Protein AF-A0A1E1WWW7-F1 (afdb_monomer_lite)

Sequence (86 aa):
GVKWRPTRFAGDSARRYACSLCGVISGTRIILPCMHALCETCTTGSDHDDAGRVCPLDQEIFQEEECGKVRLNIEKVNSLKAYCWN

Organism: NCBI:txid187763

Foldseek 3Di:
DDPDDDWAFPDPVVVLQAQPPPGDRDQKWKQFPVRGIHDPVVQVVQQDPPQGGADPPPRDHGDSVRIDMDGDDPVNVVPTHTDDPD

Radius of gyration: 14.28 Å; chains: 1; bounding box: 39×29×30 Å

InterPro domains:
  IPR001841 Zinc finger, RING-type [PS50089] (19-59)
  IPR013083 Zinc finger, RING/FYVE/PHD-type [G3DSA:3.30.40.10] (4-86)

pLDDT: mean 82.89, std 9.07, range [56.59, 93.06]

Secondary structure (DSSP, 8-state):
-----PPPBSSTHHHHTS-TTT----SEEEE-TTS-EEEHHHHHTTEETTTEEE-TTT--EE-STT-EEEEPPHHHHHT--B----

Structure (mmCIF, N/CA/C/O backbone):
data_AF-A0A1E1WWW7-F1
#
_entry.id   AF-A0A1E1WWW7-F1
#
loop_
_atom_site.group_PDB
_atom_site.id
_atom_site.type_symbol
_atom_site.label_atom_id
_atom_site.label_alt_id
_atom_site.label_comp_id
_atom_site.label_asym_id
_atom_site.label_entity_id
_atom_site.label_seq_id
_atom_site.pdbx_PDB_ins_code
_atom_site.Cartn_x
_atom_site.Cartn_y
_atom_site.Cartn_z
_atom_site.occupancy
_atom_site.B_iso_or_equiv
_atom_site.auth_seq_id
_atom_site.auth_comp_id
_atom_site.auth_asym_id
_atom_site.auth_atom_id
_atom_site.pdbx_PDB_model_num
ATOM 1 N N . GLY A 1 1 ? 1.919 -19.077 15.903 1.00 56.78 1 GLY A N 1
ATOM 2 C CA . GLY A 1 1 ? 1.482 -18.424 14.654 1.00 56.78 1 GLY A CA 1
ATOM 3 C C . GLY A 1 1 ? 0.525 -17.302 14.986 1.00 56.78 1 GLY A C 1
ATOM 4 O O . GLY A 1 1 ? -0.372 -17.517 15.794 1.00 56.78 1 GLY A O 1
ATOM 5 N N . VAL A 1 2 ? 0.733 -16.110 14.427 1.00 56.59 2 VAL A N 1
ATOM 6 C CA . VAL A 1 2 ? -0.155 -14.962 14.658 1.00 56.59 2 VAL A CA 1
ATOM 7 C C . VAL A 1 2 ? -1.490 -15.223 13.962 1.00 56.59 2 VAL A C 1
ATOM 9 O O . VAL A 1 2 ? -1.527 -15.444 12.754 1.00 56.59 2 VAL A O 1
ATOM 12 N N . LYS A 1 3 ? -2.591 -15.227 14.721 1.00 66.50 3 LYS A N 1
ATOM 13 C CA . LYS A 1 3 ? -3.946 -15.339 14.166 1.00 66.50 3 LYS A CA 1
ATOM 14 C C . LYS A 1 3 ? -4.435 -13.957 13.755 1.00 66.50 3 LYS A C 1
ATOM 16 O O . LYS A 1 3 ? -5.239 -13.345 14.454 1.00 66.50 3 LYS A O 1
ATOM 21 N N . TRP A 1 4 ? -3.929 -13.468 12.627 1.00 67.88 4 TRP A N 1
ATOM 22 C CA . TRP A 1 4 ? -4.529 -12.316 11.970 1.00 67.88 4 TRP A CA 1
ATOM 23 C C . TRP A 1 4 ? -5.943 -12.695 11.551 1.00 67.88 4 TRP A C 1
ATOM 25 O O . TRP A 1 4 ? -6.171 -13.745 10.951 1.00 67.88 4 TRP A O 1
ATOM 35 N N . ARG A 1 5 ? -6.902 -11.856 11.904 1.00 72.31 5 ARG A N 1
ATOM 36 C CA . ARG A 1 5 ? -8.288 -12.008 11.488 1.00 72.31 5 ARG A CA 1
ATOM 37 C C . ARG A 1 5 ? -8.646 -10.730 10.712 1.00 72.31 5 ARG A C 1
ATOM 39 O O . ARG A 1 5 ? -8.288 -9.640 11.161 1.00 72.31 5 ARG A O 1
ATOM 46 N N . PRO A 1 6 ? -9.254 -10.840 9.522 1.00 74.81 6 PRO A N 1
ATOM 47 C CA . PRO A 1 6 ? -9.494 -9.690 8.660 1.00 74.81 6 PRO A CA 1
ATOM 48 C C . PRO A 1 6 ? -10.623 -8.808 9.209 1.00 74.81 6 PRO A C 1
ATOM 50 O O . PRO A 1 6 ? -11.765 -9.241 9.356 1.00 74.81 6 PRO A O 1
ATOM 53 N N . THR A 1 7 ? -10.309 -7.549 9.506 1.00 79.75 7 THR A N 1
ATOM 54 C CA . THR A 1 7 ? -11.285 -6.547 9.951 1.00 79.75 7 THR A CA 1
ATOM 55 C C . THR A 1 7 ? -11.999 -5.943 8.744 1.00 79.75 7 THR A C 1
ATOM 57 O O . THR A 1 7 ? -11.358 -5.378 7.858 1.00 79.75 7 THR A O 1
ATOM 60 N N . ARG A 1 8 ? -13.333 -6.033 8.696 1.00 79.00 8 ARG A N 1
ATOM 61 C CA . ARG A 1 8 ? -14.126 -5.402 7.634 1.00 79.00 8 ARG A CA 1
ATOM 62 C C . ARG A 1 8 ? -14.431 -3.960 8.024 1.00 79.00 8 ARG A C 1
ATOM 64 O O . ARG A 1 8 ? -15.141 -3.724 8.995 1.00 79.00 8 ARG A O 1
ATOM 71 N N . PHE A 1 9 ? -13.928 -3.001 7.260 1.00 80.69 9 PHE A N 1
ATOM 72 C CA . PHE A 1 9 ? -14.240 -1.588 7.468 1.00 80.69 9 PHE A CA 1
ATOM 73 C C . PHE A 1 9 ? -15.576 -1.210 6.815 1.00 80.69 9 PHE A C 1
ATOM 75 O O . PHE A 1 9 ? -15.920 -1.713 5.746 1.00 80.69 9 PHE A O 1
ATOM 82 N N . ALA A 1 10 ? -16.331 -0.327 7.467 1.00 74.44 10 ALA A N 1
ATOM 83 C CA . ALA A 1 10 ? -17.677 0.087 7.065 1.00 74.44 10 ALA A CA 1
ATOM 84 C C . ALA A 1 10 ? -17.710 1.208 6.009 1.00 74.44 10 ALA A C 1
ATOM 86 O O . ALA A 1 10 ? -18.778 1.734 5.712 1.00 74.44 10 ALA A O 1
ATOM 87 N N . GLY A 1 11 ? -16.566 1.585 5.429 1.00 67.19 11 GLY A N 1
ATOM 88 C CA . GLY A 1 11 ? -16.506 2.633 4.410 1.00 67.19 11 GLY A CA 1
ATOM 89 C C . GLY A 1 11 ? -15.324 2.507 3.450 1.00 67.19 11 GLY A C 1
ATOM 90 O O . GLY A 1 11 ? -14.286 1.935 3.784 1.00 67.19 11 GLY A O 1
ATOM 91 N N . ASP A 1 12 ? -15.476 3.107 2.267 1.00 67.94 12 ASP A N 1
ATOM 92 C CA . ASP A 1 12 ? -14.457 3.159 1.206 1.00 67.94 12 ASP A CA 1
ATOM 93 C C . ASP A 1 12 ? -13.204 3.951 1.590 1.00 67.94 12 ASP A C 1
ATOM 95 O O . ASP A 1 12 ? -12.120 3.751 1.038 1.00 67.94 12 ASP A O 1
ATOM 99 N N . SER A 1 13 ? -13.314 4.833 2.583 1.00 67.31 13 SER A N 1
ATOM 100 C CA . SER A 1 13 ? -12.181 5.598 3.099 1.00 67.31 13 SER A CA 1
ATOM 101 C C . SER A 1 13 ? -11.055 4.691 3.592 1.00 67.31 13 SER A C 1
ATOM 103 O O . SER A 1 13 ? -9.898 4.990 3.318 1.00 67.31 13 SER A O 1
ATOM 105 N N . ALA A 1 14 ? -11.377 3.559 4.225 1.00 72.25 14 ALA A N 1
ATOM 106 C CA . ALA A 1 14 ? -10.388 2.597 4.703 1.00 72.25 14 ALA A CA 1
ATOM 107 C C . ALA A 1 14 ? -9.650 1.875 3.565 1.00 72.25 14 ALA A C 1
ATOM 109 O O . ALA A 1 14 ? -8.472 1.573 3.718 1.00 72.25 14 ALA A O 1
ATOM 110 N N . ARG A 1 15 ? -10.293 1.647 2.408 1.00 74.56 15 ARG A N 1
ATOM 111 C CA . ARG A 1 15 ? -9.651 1.014 1.239 1.00 74.56 15 ARG A CA 1
ATOM 112 C C . ARG A 1 15 ? -8.521 1.869 0.677 1.00 74.56 15 ARG A C 1
ATOM 114 O O . ARG A 1 15 ? -7.463 1.341 0.361 1.00 74.56 15 ARG A O 1
ATOM 121 N N . ARG A 1 16 ? -8.700 3.195 0.650 1.00 76.00 16 ARG A N 1
ATOM 122 C CA . ARG A 1 16 ? -7.632 4.152 0.285 1.00 76.00 16 ARG A CA 1
ATOM 123 C C . ARG A 1 16 ? -6.446 4.100 1.252 1.00 76.00 16 ARG A C 1
ATOM 125 O O . ARG A 1 16 ? -5.324 4.465 0.914 1.00 76.00 16 ARG A O 1
ATOM 132 N N . TYR A 1 17 ? -6.710 3.622 2.460 1.00 79.88 17 TYR A N 1
ATOM 133 C CA . TYR A 1 17 ? -5.745 3.412 3.518 1.00 79.88 17 TYR A CA 1
ATOM 134 C C . TYR A 1 17 ? -5.395 1.938 3.711 1.00 79.88 17 TYR A C 1
ATOM 136 O O . TYR A 1 17 ? -4.806 1.639 4.740 1.00 79.88 17 TYR A O 1
ATOM 144 N N . ALA A 1 18 ? -5.654 1.039 2.752 1.00 87.62 18 ALA A N 1
ATOM 145 C CA . ALA A 1 18 ? -5.191 -0.353 2.772 1.00 87.62 18 ALA A CA 1
ATOM 146 C C . ALA A 1 18 ? -4.044 -0.587 1.774 1.00 87.62 18 ALA A C 1
ATOM 148 O O . ALA A 1 18 ? -3.962 0.078 0.745 1.00 87.62 18 ALA A O 1
ATOM 149 N N . CYS A 1 19 ? -3.070 -1.429 2.133 1.00 91.00 19 CYS A N 1
ATOM 150 C CA . CYS A 1 19 ? -1.968 -1.784 1.237 1.00 91.00 19 CYS A CA 1
ATOM 151 C C . CYS A 1 19 ? -2.558 -2.530 0.036 1.00 91.00 19 CYS A C 1
ATOM 153 O O . CYS A 1 19 ? -3.322 -3.471 0.240 1.00 91.00 19 CYS A O 1
ATOM 155 N N . SER A 1 20 ? -2.211 -2.136 -1.186 1.00 91.31 20 SER A N 1
ATOM 156 C CA . SER A 1 20 ? -2.717 -2.760 -2.410 1.00 91.31 20 SER A CA 1
ATOM 157 C C . SER A 1 20 ? -2.321 -4.238 -2.516 1.00 91.31 20 SER A C 1
ATOM 159 O O . SER A 1 20 ? -3.068 -5.011 -3.104 1.00 91.31 20 SER A O 1
ATOM 161 N N . LEU A 1 21 ? -1.200 -4.644 -1.902 1.00 91.12 21 LEU A N 1
ATOM 162 C CA . LEU A 1 21 ? -0.725 -6.031 -1.907 1.00 91.12 21 LEU A CA 1
ATOM 163 C C . LEU A 1 21 ? -1.325 -6.880 -0.773 1.00 91.12 21 LEU A C 1
ATOM 165 O O . LEU A 1 21 ? -1.911 -7.927 -1.021 1.00 91.12 21 LEU A O 1
ATOM 169 N N . CYS A 1 22 ? -1.172 -6.452 0.485 1.00 89.75 22 CYS A N 1
ATOM 170 C CA . CYS A 1 22 ? -1.534 -7.272 1.653 1.00 89.75 22 CYS A CA 1
ATOM 171 C C . CYS A 1 22 ? -2.814 -6.826 2.380 1.00 89.75 22 CYS A C 1
ATOM 173 O O . CYS A 1 22 ? -3.221 -7.454 3.355 1.00 89.75 22 CYS A O 1
ATOM 175 N N . GLY A 1 23 ? -3.435 -5.717 1.967 1.00 88.00 23 GLY A N 1
ATOM 176 C CA . GLY A 1 23 ? -4.657 -5.178 2.576 1.00 88.00 23 GLY A CA 1
ATOM 177 C C . GLY A 1 23 ? -4.475 -4.510 3.946 1.00 88.00 23 GLY A C 1
ATOM 178 O O . GLY A 1 23 ? -5.428 -3.946 4.480 1.00 88.00 23 GLY A O 1
ATOM 179 N N . VAL A 1 24 ? -3.271 -4.524 4.525 1.00 87.56 24 VAL A N 1
ATOM 180 C CA . VAL A 1 24 ? -3.007 -3.955 5.858 1.00 87.56 24 VAL A CA 1
ATOM 181 C C . VAL A 1 24 ? -3.043 -2.424 5.830 1.00 87.56 24 VAL A C 1
ATOM 183 O O . VAL A 1 24 ? -2.482 -1.783 4.937 1.00 87.56 24 VAL A O 1
ATOM 186 N N . ILE A 1 25 ? -3.670 -1.828 6.846 1.00 86.44 25 ILE A N 1
ATOM 187 C CA . ILE A 1 25 ? -3.641 -0.386 7.115 1.00 86.44 25 ILE A CA 1
ATOM 188 C C . ILE A 1 25 ? -2.442 -0.085 8.022 1.00 86.44 25 ILE A C 1
ATOM 190 O O . ILE A 1 25 ? -2.526 -0.217 9.240 1.00 86.44 25 ILE A O 1
ATOM 194 N N . SER A 1 26 ? -1.304 0.281 7.431 1.00 84.38 26 SER A N 1
ATOM 195 C CA . SER A 1 26 ? -0.110 0.746 8.147 1.00 84.38 26 SER A CA 1
ATOM 196 C C . SER A 1 26 ? -0.142 2.258 8.372 1.00 84.38 26 SER A C 1
ATOM 198 O O . SER A 1 26 ? -0.678 3.000 7.547 1.00 84.38 26 SER A O 1
ATOM 200 N N . GLY A 1 27 ? 0.488 2.726 9.456 1.00 84.81 27 GLY A N 1
ATOM 201 C CA . GLY A 1 27 ? 0.627 4.159 9.752 1.00 84.81 27 GLY A CA 1
ATOM 202 C C . GLY A 1 27 ? 1.388 4.936 8.674 1.00 84.81 27 GLY A C 1
ATOM 203 O O . GLY A 1 27 ? 1.182 6.133 8.511 1.00 84.81 27 GLY A O 1
ATOM 204 N N . THR A 1 28 ? 2.205 4.250 7.881 1.00 87.69 28 THR A N 1
ATOM 205 C CA . THR A 1 28 ? 2.953 4.837 6.775 1.00 87.69 28 THR A CA 1
ATOM 206 C C . THR A 1 28 ? 2.773 4.006 5.518 1.00 87.69 28 THR A C 1
ATOM 208 O O . THR A 1 28 ? 2.769 2.772 5.573 1.00 87.69 28 THR A O 1
ATOM 211 N N . ARG A 1 29 ? 2.631 4.686 4.385 1.00 89.81 29 ARG A N 1
ATOM 212 C CA . ARG A 1 29 ? 2.482 4.096 3.058 1.00 89.81 29 ARG A CA 1
ATOM 213 C C . ARG A 1 29 ? 3.386 4.768 2.057 1.00 89.81 29 ARG A C 1
ATOM 215 O O . ARG A 1 29 ? 3.669 5.959 2.179 1.00 89.81 29 ARG A O 1
ATOM 222 N N . ILE A 1 30 ? 3.749 3.996 1.052 1.00 92.19 30 ILE A N 1
ATOM 223 C CA . ILE A 1 30 ? 4.494 4.432 -0.110 1.00 92.19 30 ILE A CA 1
ATOM 224 C C . ILE A 1 30 ? 3.542 4.340 -1.301 1.00 92.19 30 ILE A C 1
ATOM 226 O O . ILE A 1 30 ? 2.961 3.286 -1.557 1.00 92.19 30 ILE A O 1
ATOM 230 N N . ILE A 1 31 ? 3.308 5.470 -1.956 1.00 92.88 31 ILE A N 1
ATOM 231 C CA . ILE A 1 31 ? 2.538 5.579 -3.190 1.00 92.88 31 ILE A CA 1
ATOM 232 C C . ILE A 1 31 ? 3.538 5.511 -4.329 1.00 92.88 31 ILE A C 1
ATOM 234 O O . ILE A 1 31 ? 4.394 6.385 -4.451 1.00 92.88 31 ILE A O 1
ATOM 238 N N . LEU A 1 32 ? 3.433 4.459 -5.124 1.00 93.06 32 LEU A N 1
ATOM 239 C CA . LEU A 1 32 ? 4.290 4.231 -6.275 1.00 93.06 32 LEU A CA 1
ATOM 240 C C . LEU A 1 32 ? 3.832 5.112 -7.452 1.00 93.06 32 LEU A C 1
ATOM 242 O O . LEU A 1 32 ? 2.662 5.513 -7.492 1.00 93.06 32 LEU A O 1
ATOM 246 N N . PRO A 1 33 ? 4.708 5.375 -8.439 1.00 91.12 33 PRO A N 1
ATOM 247 C CA . PRO A 1 33 ? 4.348 6.122 -9.648 1.00 91.12 33 PRO A CA 1
ATOM 248 C C . PRO A 1 33 ? 3.191 5.478 -10.432 1.00 91.12 33 PRO A C 1
ATOM 250 O O . PRO A 1 33 ? 2.377 6.185 -11.021 1.00 91.12 33 PRO A O 1
ATOM 253 N N . CYS A 1 34 ? 3.025 4.155 -10.345 1.00 92.06 34 CYS A N 1
ATOM 254 C CA . CYS A 1 34 ? 1.887 3.424 -10.909 1.00 92.06 34 CYS A CA 1
ATOM 255 C C . CYS A 1 34 ? 0.572 3.558 -10.105 1.00 92.06 34 CYS A C 1
ATOM 257 O O . CYS A 1 34 ? -0.394 2.839 -10.348 1.00 92.06 34 CYS A O 1
ATOM 259 N N . MET A 1 35 ? 0.507 4.483 -9.138 1.00 90.69 35 MET A N 1
ATOM 260 C CA . MET A 1 35 ? -0.640 4.764 -8.257 1.00 90.69 35 MET A CA 1
ATOM 261 C C . MET A 1 35 ? -1.017 3.651 -7.265 1.00 90.69 35 MET A C 1
ATOM 263 O O . MET A 1 35 ? -2.013 3.772 -6.543 1.00 90.69 35 MET A O 1
ATOM 267 N N . HIS A 1 36 ? -0.217 2.592 -7.156 1.00 92.88 36 HIS A N 1
ATOM 268 C CA . HIS A 1 36 ? -0.383 1.574 -6.122 1.00 92.88 36 HIS A CA 1
ATOM 269 C C . HIS A 1 36 ? 0.162 2.047 -4.767 1.00 92.88 36 HIS A C 1
ATOM 271 O O . HIS A 1 36 ? 1.187 2.720 -4.687 1.00 92.88 36 HIS A O 1
ATOM 277 N N . ALA A 1 37 ? -0.525 1.688 -3.678 1.00 92.62 37 ALA A N 1
ATOM 278 C CA . ALA A 1 37 ? -0.152 2.085 -2.322 1.00 92.62 37 ALA A CA 1
ATOM 279 C C . ALA A 1 37 ? 0.345 0.875 -1.525 1.00 92.62 37 ALA A C 1
ATOM 281 O O . ALA A 1 37 ? -0.448 0.008 -1.159 1.00 92.62 37 ALA A O 1
ATOM 282 N N . LEU A 1 38 ? 1.631 0.822 -1.193 1.00 93.00 38 LEU A N 1
ATOM 283 C CA . LEU A 1 38 ? 2.229 -0.265 -0.415 1.00 93.00 38 LEU A CA 1
ATOM 284 C C . LEU A 1 38 ? 2.522 0.167 1.027 1.00 93.00 38 LEU A C 1
ATOM 286 O O . LEU A 1 38 ? 2.749 1.342 1.316 1.00 93.00 38 LEU A O 1
ATOM 290 N N . CYS A 1 39 ? 2.496 -0.781 1.967 1.00 92.12 39 CYS A N 1
ATOM 291 C CA . CYS A 1 39 ? 3.056 -0.547 3.299 1.00 92.12 39 CYS A CA 1
ATOM 292 C C . CYS A 1 39 ? 4.589 -0.621 3.248 1.00 92.12 39 CYS A C 1
ATOM 294 O O . CYS A 1 39 ? 5.154 -1.186 2.310 1.00 92.12 39 CYS A O 1
ATOM 296 N N . GLU A 1 40 ? 5.265 -0.085 4.266 1.00 89.69 40 GLU A N 1
ATOM 297 C CA . GLU A 1 40 ? 6.737 -0.069 4.320 1.00 89.69 40 GLU A CA 1
ATOM 298 C C . GLU A 1 40 ? 7.325 -1.482 4.166 1.00 89.69 40 GLU A C 1
ATOM 300 O O . GLU A 1 40 ? 8.205 -1.685 3.341 1.00 89.69 40 GLU A O 1
ATOM 305 N N . THR A 1 41 ? 6.747 -2.489 4.831 1.00 90.94 41 THR A N 1
ATOM 306 C CA . THR A 1 41 ? 7.197 -3.887 4.720 1.00 90.94 41 THR A CA 1
ATOM 307 C C . THR A 1 41 ? 7.080 -4.449 3.301 1.00 90.94 41 THR A C 1
ATOM 309 O O . THR A 1 41 ? 8.003 -5.100 2.826 1.00 90.94 41 THR A O 1
ATOM 312 N N . CYS A 1 42 ? 5.962 -4.202 2.610 1.00 91.06 42 CYS A N 1
ATOM 313 C CA . CYS A 1 42 ? 5.786 -4.667 1.231 1.00 91.06 42 CYS A CA 1
ATOM 314 C C . CYS A 1 42 ? 6.672 -3.892 0.250 1.00 91.06 42 CYS A C 1
ATOM 316 O O . CYS A 1 42 ? 7.114 -4.468 -0.735 1.00 91.06 42 CYS A O 1
ATOM 318 N N . THR A 1 43 ? 6.950 -2.616 0.529 1.00 89.56 43 THR A N 1
ATOM 319 C CA . THR A 1 43 ? 7.847 -1.797 -0.300 1.00 89.56 43 THR A CA 1
ATOM 320 C C . THR A 1 43 ? 9.282 -2.307 -0.203 1.00 89.56 43 THR A C 1
ATOM 322 O O . THR A 1 43 ? 9.910 -2.520 -1.228 1.00 89.56 43 THR A O 1
ATOM 325 N N . THR A 1 44 ? 9.781 -2.588 1.006 1.00 88.62 44 THR A N 1
ATOM 326 C CA . THR A 1 44 ? 11.110 -3.198 1.196 1.00 88.62 44 THR A CA 1
ATOM 327 C C . THR A 1 44 ? 11.195 -4.588 0.565 1.00 88.62 44 THR A C 1
ATOM 329 O O . THR A 1 44 ? 12.209 -4.949 -0.008 1.00 88.62 44 THR A O 1
ATOM 332 N N . GLY A 1 45 ? 10.111 -5.369 0.604 1.00 87.44 45 GLY A N 1
ATOM 333 C CA . GLY A 1 45 ? 10.048 -6.657 -0.094 1.00 87.44 45 GLY A CA 1
ATOM 334 C C . GLY A 1 45 ? 9.943 -6.562 -1.623 1.00 87.44 45 GLY A C 1
AT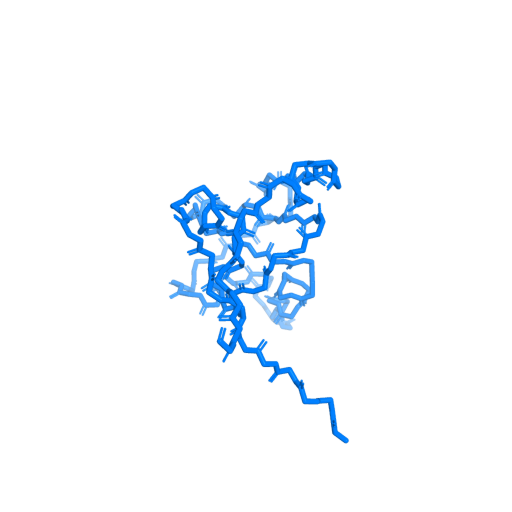OM 335 O O . GLY A 1 45 ? 9.880 -7.600 -2.268 1.00 87.44 45 GLY A O 1
ATOM 336 N N . SER A 1 46 ? 9.870 -5.351 -2.188 1.00 86.25 46 SER A N 1
ATOM 337 C CA . SER A 1 46 ? 9.834 -5.110 -3.638 1.00 86.25 46 SER A CA 1
ATOM 338 C C . SER A 1 46 ? 11.226 -4.852 -4.232 1.00 86.25 46 SER A C 1
ATOM 340 O O . SER A 1 46 ? 11.332 -4.597 -5.431 1.00 86.25 46 SER A O 1
ATOM 342 N N . ASP A 1 47 ? 12.281 -4.889 -3.409 1.00 83.75 47 ASP A N 1
ATOM 343 C CA . ASP A 1 47 ? 13.666 -4.860 -3.882 1.00 83.75 47 ASP A CA 1
ATOM 344 C C . ASP A 1 47 ? 13.952 -6.125 -4.707 1.00 83.75 47 ASP A C 1
ATOM 346 O O . ASP A 1 47 ? 13.744 -7.247 -4.241 1.00 83.75 47 ASP A O 1
ATOM 350 N N . HIS A 1 48 ? 14.412 -5.938 -5.943 1.00 77.88 48 HIS A N 1
ATOM 351 C CA . HIS A 1 48 ? 14.815 -7.013 -6.840 1.00 77.88 48 HIS A CA 1
ATOM 352 C C . HIS A 1 48 ? 16.330 -6.934 -7.063 1.00 77.88 48 HIS A C 1
ATOM 354 O O . HIS A 1 48 ? 16.824 -5.903 -7.525 1.00 77.88 48 HIS A O 1
ATOM 360 N N . ASP A 1 49 ? 17.052 -8.020 -6.759 1.00 65.44 49 ASP A N 1
ATOM 361 C CA . ASP A 1 49 ? 18.526 -8.061 -6.664 1.00 65.44 49 ASP A CA 1
ATOM 362 C C . ASP A 1 49 ? 19.271 -7.486 -7.891 1.00 65.44 49 ASP A C 1
ATOM 364 O O . ASP A 1 49 ? 20.337 -6.896 -7.735 1.00 65.44 49 ASP A O 1
ATOM 368 N N . ASP A 1 50 ? 18.696 -7.589 -9.095 1.00 64.31 50 ASP A N 1
ATOM 369 C CA . ASP A 1 50 ? 19.346 -7.189 -10.358 1.00 64.31 50 ASP A CA 1
ATOM 370 C C . ASP A 1 50 ? 18.654 -6.046 -11.134 1.00 64.31 50 ASP A C 1
ATOM 372 O O . ASP A 1 50 ? 19.186 -5.585 -12.142 1.00 64.31 50 ASP A O 1
ATOM 376 N N . ALA A 1 51 ? 17.470 -5.576 -10.714 1.00 68.38 51 ALA A N 1
ATOM 377 C CA . ALA A 1 51 ? 16.632 -4.686 -11.544 1.00 68.38 51 ALA A CA 1
ATOM 378 C C . ALA A 1 51 ? 16.136 -3.410 -10.841 1.00 68.38 51 ALA A C 1
ATOM 380 O O . ALA A 1 51 ? 15.401 -2.622 -11.438 1.00 68.38 51 ALA A O 1
ATOM 381 N N . GLY A 1 52 ? 16.531 -3.191 -9.585 1.00 78.62 52 GLY A N 1
ATOM 382 C CA . GLY A 1 52 ? 15.966 -2.130 -8.754 1.0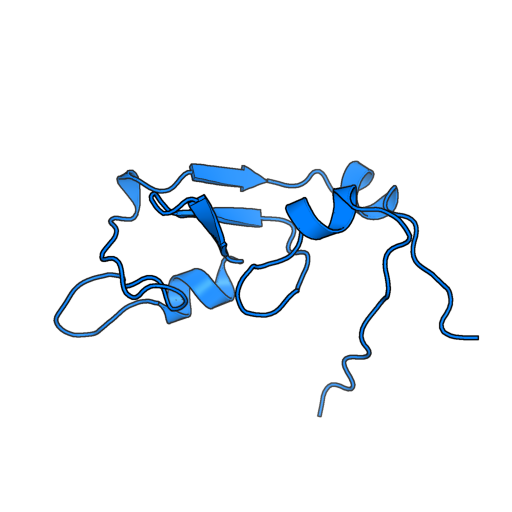0 78.62 52 GLY A CA 1
ATOM 383 C C . GLY A 1 52 ? 14.635 -2.555 -8.137 1.00 78.62 52 GLY A C 1
ATOM 384 O O . GLY A 1 52 ? 14.391 -3.741 -7.919 1.00 78.62 52 GLY A O 1
ATOM 385 N N . ARG A 1 53 ? 13.768 -1.595 -7.808 1.00 87.12 53 ARG A N 1
ATOM 386 C CA . ARG A 1 53 ? 12.470 -1.906 -7.203 1.00 87.12 53 ARG A CA 1
ATOM 387 C C . ARG 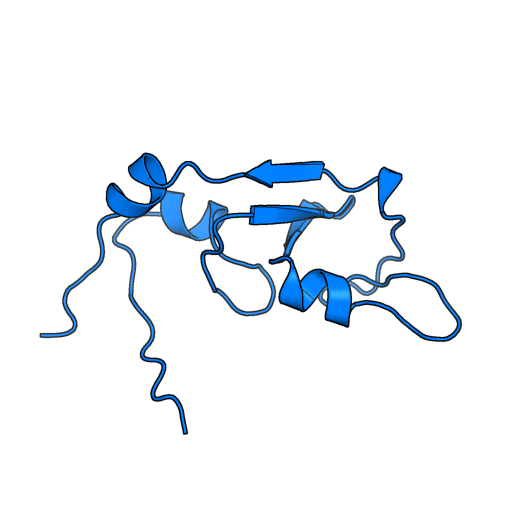A 1 53 ? 11.405 -2.087 -8.261 1.00 87.12 53 ARG A C 1
ATOM 389 O O . ARG A 1 53 ? 11.271 -1.267 -9.165 1.00 87.12 53 ARG A O 1
ATOM 396 N N . VAL A 1 54 ? 10.626 -3.152 -8.111 1.00 90.94 54 VAL A N 1
ATOM 397 C CA . VAL A 1 54 ? 9.572 -3.524 -9.053 1.00 90.94 54 VAL A CA 1
ATOM 398 C C . VAL A 1 54 ? 8.255 -3.619 -8.311 1.00 90.94 54 VAL A C 1
ATOM 400 O O . VAL A 1 54 ? 8.152 -4.275 -7.276 1.00 90.94 54 VAL A O 1
ATOM 403 N N . CYS A 1 55 ? 7.226 -2.953 -8.822 1.00 90.75 55 CYS A N 1
ATOM 404 C CA . CYS A 1 55 ? 5.910 -3.018 -8.220 1.00 90.75 55 CYS A CA 1
ATOM 405 C C . CYS A 1 55 ? 5.380 -4.462 -8.305 1.00 90.75 55 CYS A C 1
ATOM 407 O O . CYS A 1 55 ? 5.271 -5.024 -9.394 1.00 90.75 55 CYS A O 1
ATOM 409 N N . PRO A 1 56 ? 4.971 -5.080 -7.186 1.00 90.06 56 PRO A N 1
ATOM 410 C CA . PRO A 1 56 ? 4.537 -6.476 -7.170 1.00 90.06 56 PRO A CA 1
ATOM 411 C C . PRO A 1 56 ? 3.154 -6.707 -7.809 1.00 90.06 56 PRO A C 1
ATOM 413 O O . PRO A 1 56 ? 2.685 -7.842 -7.845 1.00 90.06 56 PRO A O 1
AT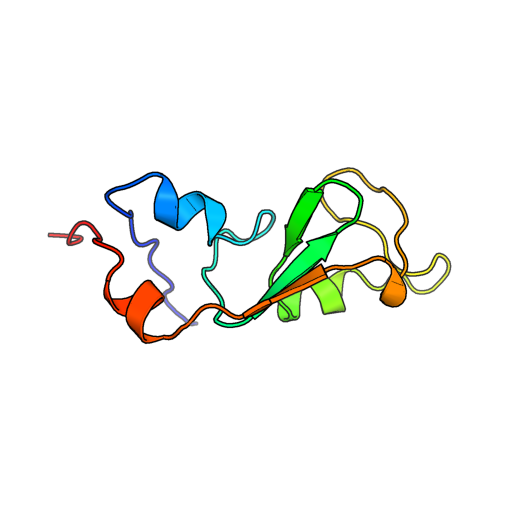OM 416 N N . LEU A 1 57 ? 2.470 -5.647 -8.257 1.00 90.06 57 LEU A N 1
ATOM 417 C CA . LEU A 1 57 ? 1.105 -5.703 -8.796 1.00 90.06 57 LEU A CA 1
ATOM 418 C C . LEU A 1 57 ? 1.073 -5.630 -10.325 1.00 90.06 57 LEU A C 1
ATOM 420 O O . LEU A 1 57 ? 0.306 -6.359 -10.947 1.00 90.06 57 LEU A O 1
ATOM 424 N N . ASP A 1 58 ? 1.893 -4.762 -10.914 1.00 91.94 58 ASP A N 1
ATOM 425 C CA . ASP A 1 58 ? 1.944 -4.493 -12.358 1.00 91.94 58 ASP A CA 1
ATOM 426 C C . ASP A 1 58 ? 3.340 -4.698 -12.967 1.00 91.94 58 ASP A C 1
ATOM 428 O O . ASP A 1 58 ? 3.470 -4.665 -14.184 1.00 91.94 58 ASP A O 1
ATOM 432 N N . GLN A 1 59 ? 4.352 -4.996 -12.144 1.00 89.44 59 GLN A N 1
ATOM 433 C CA . GLN A 1 59 ? 5.749 -5.197 -12.544 1.00 89.44 59 GLN A CA 1
ATOM 434 C C . GLN A 1 59 ? 6.435 -3.952 -13.122 1.00 89.44 59 GLN A C 1
ATOM 436 O O . GLN A 1 59 ? 7.495 -4.059 -13.738 1.00 89.44 59 GLN A O 1
ATOM 441 N N . GLU A 1 60 ? 5.885 -2.766 -12.865 1.00 90.38 60 GLU A N 1
ATOM 442 C CA . GLU A 1 60 ? 6.528 -1.512 -13.246 1.00 90.38 60 GLU A CA 1
ATOM 443 C C . GLU A 1 60 ? 7.740 -1.240 -12.345 1.00 90.38 60 GLU A C 1
ATOM 445 O O . GLU A 1 60 ? 7.667 -1.349 -11.115 1.00 90.38 60 GLU A O 1
ATOM 450 N N . ILE A 1 61 ? 8.866 -0.882 -12.963 1.00 90.12 61 ILE A N 1
ATOM 451 C CA . ILE A 1 61 ? 10.081 -0.476 -12.252 1.00 90.12 61 ILE A CA 1
ATOM 452 C C . ILE A 1 61 ? 9.858 0.927 -11.685 1.00 90.12 61 ILE A C 1
ATOM 454 O O . ILE A 1 61 ? 9.315 1.797 -12.364 1.00 90.12 61 ILE A O 1
ATOM 458 N N . PHE A 1 62 ? 10.289 1.159 -10.450 1.00 89.50 62 PHE A N 1
ATOM 459 C CA . PHE A 1 62 ? 10.179 2.464 -9.808 1.00 89.50 62 PHE A CA 1
ATOM 460 C C . PHE A 1 62 ? 11.419 2.795 -8.982 1.00 89.50 62 PHE A C 1
ATOM 462 O O . PHE A 1 62 ? 12.096 1.905 -8.462 1.00 89.50 62 PHE A O 1
ATOM 469 N N . GLN A 1 63 ? 11.693 4.089 -8.820 1.00 87.06 63 GLN A N 1
ATOM 470 C CA . GLN A 1 63 ? 12.732 4.575 -7.911 1.00 87.06 63 GLN A CA 1
ATOM 471 C C . GLN A 1 63 ? 12.125 5.078 -6.590 1.00 87.06 63 GLN A C 1
ATOM 473 O O . GLN A 1 63 ? 10.945 5.433 -6.521 1.00 87.06 63 GLN A O 1
ATOM 478 N N . GLU A 1 64 ? 12.907 5.086 -5.505 1.00 84.06 64 GLU A N 1
ATOM 479 C CA . GLU A 1 64 ? 12.414 5.536 -4.190 1.00 84.06 64 GLU A CA 1
ATOM 480 C C . GLU A 1 64 ? 12.022 7.018 -4.214 1.00 84.06 64 GLU A C 1
ATOM 482 O O . GLU A 1 64 ? 11.052 7.426 -3.578 1.00 84.06 64 GLU A O 1
ATOM 487 N N . GLU A 1 65 ? 12.755 7.808 -4.988 1.00 87.00 65 GLU A N 1
ATOM 488 C CA . GLU A 1 65 ? 12.627 9.253 -5.128 1.00 87.00 65 GLU A CA 1
ATOM 489 C C . GLU A 1 65 ? 11.327 9.647 -5.839 1.00 87.00 65 GLU A C 1
ATOM 491 O O . GLU A 1 65 ? 10.768 10.714 -5.582 1.00 87.00 65 GLU A O 1
ATOM 496 N N . GLU A 1 66 ? 10.823 8.769 -6.706 1.00 88.06 66 GLU A N 1
ATOM 497 C CA . GLU A 1 66 ? 9.558 8.935 -7.427 1.00 88.06 66 GLU A CA 1
ATOM 498 C C . GLU A 1 66 ? 8.348 8.554 -6.561 1.00 88.06 66 GLU A C 1
ATOM 500 O O . GLU A 1 66 ? 7.198 8.808 -6.931 1.00 88.06 66 GLU A O 1
ATOM 505 N N . CYS A 1 67 ? 8.585 7.949 -5.394 1.00 90.12 67 CYS A N 1
ATOM 506 C CA . CYS A 1 67 ? 7.529 7.473 -4.521 1.00 90.12 67 CYS A CA 1
ATOM 507 C C . CYS A 1 67 ? 7.047 8.543 -3.532 1.00 90.12 67 CYS A C 1
ATOM 509 O O . CYS A 1 67 ? 7.808 9.164 -2.789 1.00 90.12 67 CYS A O 1
ATOM 511 N N . GLY A 1 68 ? 5.727 8.687 -3.421 1.00 91.62 68 GLY A N 1
ATOM 512 C CA . GLY A 1 68 ? 5.100 9.550 -2.425 1.00 91.62 68 GLY A CA 1
ATOM 513 C C . GLY A 1 68 ? 4.966 8.858 -1.069 1.00 91.62 68 GLY A C 1
ATOM 514 O O . GLY A 1 68 ? 4.320 7.819 -0.958 1.00 91.62 68 GLY A O 1
ATOM 515 N N . LYS A 1 69 ? 5.490 9.449 0.010 1.00 91.06 69 LYS A N 1
ATOM 516 C CA . LYS A 1 69 ? 5.300 8.919 1.372 1.00 91.06 69 LYS A CA 1
ATOM 517 C C . LYS A 1 69 ? 4.068 9.537 2.036 1.00 91.06 69 LYS A C 1
ATOM 519 O O . LYS A 1 69 ? 4.042 10.726 2.341 1.00 91.06 69 LYS A O 1
ATOM 524 N N . VAL A 1 70 ? 3.058 8.718 2.322 1.00 88.56 70 VAL A N 1
ATOM 525 C CA . VAL A 1 70 ? 1.827 9.140 3.005 1.00 88.56 70 VAL A CA 1
ATOM 526 C C . VAL A 1 70 ? 1.819 8.598 4.427 1.00 88.56 70 VAL A C 1
ATOM 528 O O . VAL A 1 70 ? 1.798 7.386 4.648 1.00 88.56 70 VAL A O 1
ATOM 531 N N . ARG A 1 71 ? 1.798 9.501 5.410 1.00 87.75 71 ARG A N 1
ATOM 532 C CA . ARG A 1 71 ? 1.602 9.152 6.821 1.00 87.75 71 ARG A CA 1
ATOM 533 C C . ARG A 1 71 ? 0.131 9.287 7.189 1.00 87.75 71 ARG A C 1
ATOM 535 O O . ARG A 1 71 ? -0.480 10.336 6.996 1.00 87.75 71 ARG A O 1
ATOM 542 N N . LEU A 1 72 ? -0.434 8.221 7.732 1.00 82.12 72 LEU A N 1
ATOM 543 C CA . LEU A 1 72 ? -1.758 8.230 8.323 1.00 82.12 72 LEU A CA 1
ATOM 544 C C . LEU A 1 72 ? -1.660 8.722 9.758 1.00 82.12 72 LEU A C 1
ATOM 546 O O . LEU A 1 72 ? -0.943 8.156 10.579 1.00 82.12 72 LEU A O 1
ATOM 550 N N . ASN A 1 73 ? -2.423 9.770 10.059 1.00 82.44 73 ASN A N 1
ATOM 551 C CA . ASN A 1 73 ? -2.626 10.184 11.436 1.00 82.44 73 ASN A CA 1
ATOM 552 C C . ASN A 1 73 ? -3.349 9.053 12.190 1.00 82.44 73 ASN A C 1
ATOM 554 O O . ASN A 1 73 ? -4.394 8.575 11.740 1.00 82.44 73 ASN A O 1
ATOM 558 N N . ILE A 1 74 ? -2.804 8.656 13.340 1.00 75.44 74 ILE A N 1
ATOM 559 C CA . ILE A 1 74 ? -3.394 7.666 14.248 1.00 75.44 74 ILE A CA 1
ATOM 560 C C . ILE A 1 74 ? -4.838 8.027 14.599 1.00 75.44 74 ILE A C 1
ATOM 562 O O . ILE A 1 74 ? -5.694 7.148 14.614 1.00 75.44 74 ILE A O 1
ATOM 566 N N . GLU A 1 75 ? -5.152 9.310 14.788 1.00 79.56 75 GLU A N 1
ATOM 567 C CA . GLU A 1 75 ? -6.526 9.753 15.061 1.00 79.56 75 GLU A CA 1
ATOM 568 C C . GLU A 1 75 ? -7.479 9.389 13.914 1.00 79.56 75 GLU A C 1
ATOM 570 O O . GLU A 1 75 ? -8.613 8.962 14.132 1.00 79.56 75 GLU A O 1
ATOM 575 N N . LYS A 1 76 ? -6.995 9.481 12.671 1.00 76.81 76 LYS A N 1
ATOM 576 C CA . LYS A 1 76 ? -7.765 9.135 11.476 1.00 76.81 76 LYS A CA 1
ATOM 577 C C . LYS A 1 76 ? -7.949 7.630 11.345 1.00 76.81 76 LYS A C 1
ATOM 579 O O . LYS A 1 76 ? -9.043 7.200 10.991 1.00 76.81 76 LYS A O 1
ATOM 584 N N . VAL A 1 77 ? -6.928 6.841 11.679 1.00 76.75 77 VAL A N 1
ATOM 585 C CA . VAL A 1 77 ? -7.034 5.374 11.747 1.00 76.75 77 VAL A CA 1
ATOM 586 C C . VAL A 1 77 ? -8.048 4.960 12.814 1.00 76.75 77 VAL A C 1
ATOM 588 O O . VAL A 1 77 ? -8.934 4.164 12.522 1.00 76.75 77 VAL A O 1
ATOM 591 N N . ASN A 1 78 ? -7.992 5.561 14.005 1.00 76.88 78 ASN A N 1
ATOM 592 C CA . ASN A 1 78 ? -8.938 5.292 15.091 1.00 76.88 78 ASN A CA 1
ATOM 593 C C . ASN A 1 78 ? -10.376 5.708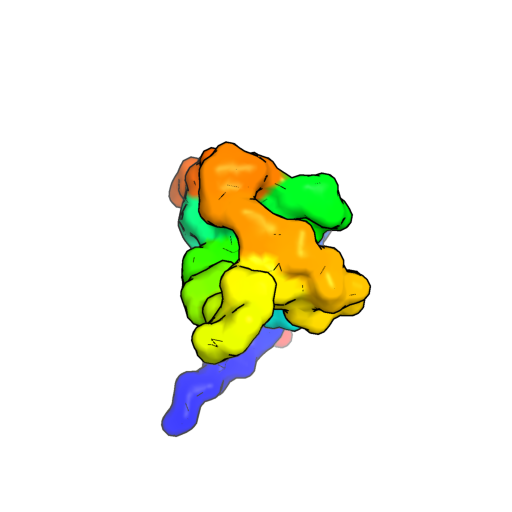 14.743 1.00 76.88 78 ASN A C 1
ATOM 595 O O . ASN A 1 78 ? -11.327 5.111 15.239 1.00 76.88 78 ASN A O 1
ATOM 599 N N . SER A 1 79 ? -10.552 6.700 13.864 1.00 80.88 79 SER A N 1
ATOM 600 C CA . SER A 1 79 ? -11.875 7.093 13.365 1.00 80.88 79 SER A CA 1
ATOM 601 C C . SER A 1 79 ? -12.486 6.103 12.358 1.00 80.88 79 SER A C 1
ATOM 603 O O . SER A 1 79 ? -13.673 6.211 12.035 1.00 80.88 79 SER A O 1
ATOM 605 N N . LEU A 1 80 ? -11.706 5.144 11.834 1.00 79.94 80 LEU A N 1
ATOM 606 C CA . LEU A 1 80 ? -12.206 4.170 10.866 1.00 79.94 80 LEU A CA 1
ATOM 607 C C . LEU A 1 80 ? -13.167 3.198 11.552 1.00 79.94 80 LEU A C 1
ATOM 609 O O . LEU A 1 80 ? -12.788 2.402 12.407 1.00 79.94 80 LEU A O 1
ATOM 613 N N . LYS A 1 81 ? -14.429 3.231 11.125 1.00 82.44 81 LYS A N 1
ATOM 614 C CA . LYS A 1 81 ? -15.446 2.299 11.610 1.00 82.44 81 LYS A CA 1
ATOM 615 C C . LYS A 1 81 ? -15.209 0.915 11.021 1.00 82.44 81 LYS A C 1
ATOM 617 O O . LYS A 1 81 ? -15.110 0.761 9.801 1.00 82.44 81 LYS A O 1
ATOM 622 N N . ALA A 1 82 ? -15.181 -0.085 11.886 1.00 83.38 82 ALA A N 1
ATOM 623 C CA . ALA A 1 82 ? -15.111 -1.486 11.520 1.00 83.38 82 ALA A CA 1
ATOM 624 C C . ALA A 1 82 ? -16.351 -2.227 12.013 1.00 83.38 82 ALA A C 1
ATOM 626 O O . ALA A 1 82 ? -16.922 -1.886 13.048 1.00 83.38 82 ALA A O 1
ATOM 627 N N . TYR A 1 83 ? -16.757 -3.247 11.268 1.00 81.00 83 TYR A N 1
ATOM 628 C CA . TYR A 1 83 ? -17.746 -4.196 11.745 1.00 81.00 83 TYR A CA 1
ATOM 629 C C . TYR A 1 83 ? -17.112 -5.088 12.808 1.00 81.00 83 TYR A C 1
AT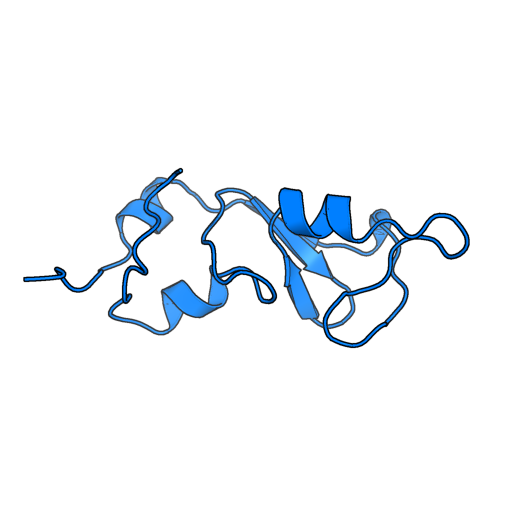OM 631 O O . TYR A 1 83 ? -16.006 -5.605 12.622 1.00 81.00 83 TYR A O 1
ATOM 639 N N . CYS A 1 84 ? -17.836 -5.268 13.912 1.00 80.81 84 CYS A N 1
ATOM 640 C CA . CYS A 1 84 ? -17.536 -6.308 14.882 1.00 80.81 84 CYS A CA 1
ATOM 641 C C . CYS A 1 84 ? -17.597 -7.675 14.184 1.00 80.81 84 CYS A C 1
ATOM 643 O O . CYS A 1 84 ? -18.392 -7.875 13.266 1.00 80.81 84 CYS A O 1
ATOM 645 N N . TRP A 1 85 ? -16.755 -8.619 14.604 1.00 72.81 85 TRP A N 1
ATOM 646 C CA . TRP A 1 85 ? -16.838 -10.000 14.114 1.00 72.81 85 TRP A CA 1
ATOM 647 C C . TRP A 1 85 ? -17.975 -10.814 14.741 1.00 72.81 85 TRP A C 1
ATOM 649 O O . TRP A 1 85 ? -18.157 -11.959 14.332 1.00 72.81 85 TRP A O 1
ATOM 659 N N . ASN A 1 86 ? -18.701 -10.234 15.703 1.00 64.00 86 ASN A N 1
ATOM 660 C CA . ASN A 1 86 ? -19.857 -10.821 16.380 1.00 64.00 86 ASN A CA 1
ATOM 661 C C . ASN A 1 86 ? -21.119 -10.034 16.054 1.00 64.00 86 ASN A C 1
ATOM 663 O O . ASN A 1 86 ? -21.054 -8.789 16.203 1.00 64.00 86 ASN A O 1
#